Protein 3R3K (pdb70)

Sequence (87 aa):
GEELKAIAQELKAIAKKELKAIAELKAIAQGGELKAIAQELKAIAKELKAIAELKAIAQGGEELKAIAQELKAIAKELKAIAELKAIAQG

B-factor: mean 24.59, std 7.11, range [12.0, 58.03]

Radius of gyration: 14.92 Å; Cα contacts (8 Å, |Δi|>4): 87; chains: 3; bounding box: 23×16×44 Å

Solvent-accessible surface area: 6291 Å² total

Secondary structure (DSSP, 8-state):
-HHHHHHHHHHHHHHHHHHH--HHHHHH-/-HHHHHHHHHHHHHHHHHHH--HHHHH--/-HHHHHHHHHHHHHHHHHHH--HHHHHH-

Structure (mmCIF, N/CA/C/O backbone):
data_3R3K
#
_entry.id   3R3K
#
_cell.length_a   31.660
_cell.length_b   54.480
_cell.length_c   128.270
_cell.angle_alpha   90.00
_cell.angle_beta   90.00
_cell.angle_gamma   90.00
#
_symmetry.space_group_name_H-M   'I 2 2 2'
#
loop_
_entity.id
_entity.type
_entity.pdbx_description
1 polymer 'CChex-Phi22 helix'
2 non-polymer 'CHLORIDE ION'
3 non-polymer 'SODIUM ION'
4 non-polymer 1,2-ETHANEDIOL
5 water water
#
loop_
_atom_site.group_PDB
_atom_site.id
_atom_site.type_symbol
_atom_site.label_atom_id
_atom_site.label_alt_id
_atom_site.label_comp_id
_atom_site.label_asym_id
_atom_site.label_entity_id
_atom_site.label_seq_id
_atom_site.pdbx_PDB_ins_code
_atom_site.Cartn_x
_atom_site.Cartn_y
_atom_site.Cartn_z
_atom_site.occupancy
_atom_site.B_iso_or_equiv
_atom_site.auth_seq_id
_atom_site.auth_comp_id
_atom_site.auth_asym_id
_atom_site.auth_atom_id
_atom_site.pdbx_PDB_model_num
ATOM 4 N N . GLY A 1 2 ? -2.298 12.826 1.673 1.00 26.74 1 GLY A N 1
ATOM 5 C CA . GLY A 1 2 ? -2.310 11.390 1.465 1.00 30.04 1 GLY A CA 1
ATOM 6 C C . GLY A 1 2 ? -2.583 10.594 2.727 1.00 27.35 1 GLY A C 1
ATOM 7 O O . GLY A 1 2 ? -2.106 10.936 3.816 1.00 29.96 1 GLY A O 1
ATOM 8 N N . GLU A 1 3 ? -3.379 9.556 2.590 1.00 26.88 2 GLU A N 1
ATOM 9 C CA A GLU A 1 3 ? -3.671 8.704 3.744 0.50 28.70 2 GLU A CA 1
ATOM 10 C CA B GLU A 1 3 ? -3.679 8.687 3.703 0.50 28.69 2 GLU A CA 1
ATOM 11 C C . GLU A 1 3 ? -2.443 8.042 4.378 1.00 25.59 2 GLU A C 1
ATOM 12 O O . GLU A 1 3 ? -2.505 7.761 5.537 1.00 23.86 2 GLU A O 1
ATOM 23 N N . LEU A 1 4 ? -1.371 7.823 3.635 1.00 22.46 3 LEU A N 1
ATOM 24 C CA . LEU A 1 4 ? -0.147 7.226 4.189 1.00 25.14 3 LEU A CA 1
ATOM 25 C C . LEU A 1 4 ? 0.5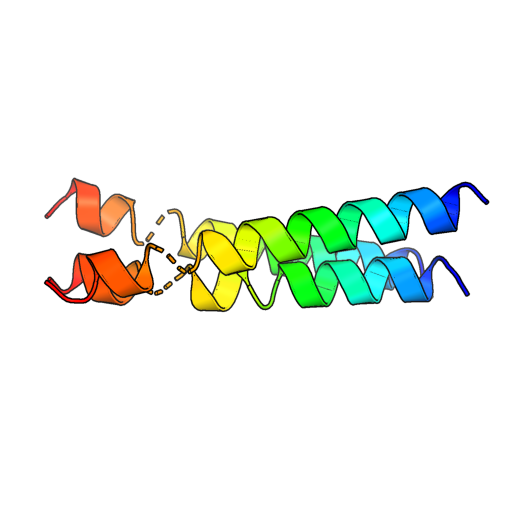67 8.197 5.127 1.00 27.22 3 LEU A C 1
ATOM 26 O O . LEU A 1 4 ? 1.123 7.792 6.152 1.00 24.31 3 LEU A O 1
ATOM 31 N N . LYS A 1 5 ? 0.520 9.475 4.814 1.00 26.50 4 LYS A N 1
ATOM 32 C CA . LYS A 1 5 ? 0.956 10.535 5.689 1.00 28.74 4 LYS A CA 1
ATOM 33 C C . LYS A 1 5 ? 0.021 10.661 6.886 1.00 26.60 4 LYS A C 1
ATOM 34 O O . LYS A 1 5 ? 0.450 10.936 7.958 1.00 24.88 4 LYS A O 1
ATOM 40 N N . ALA A 1 6 ? -1.253 10.414 6.678 1.00 23.27 5 ALA A N 1
ATOM 41 C CA . ALA A 1 6 ? -2.212 10.525 7.769 1.00 23.54 5 ALA A CA 1
ATOM 42 C C . ALA A 1 6 ? -1.966 9.419 8.796 1.00 22.52 5 ALA A C 1
ATOM 43 O O . ALA A 1 6 ? -2.064 9.640 10.000 1.00 21.67 5 ALA A O 1
ATOM 45 N N . ILE A 1 7 ? -1.632 8.234 8.296 1.00 22.80 6 ILE A N 1
ATOM 46 C CA . ILE A 1 7 ? -1.319 7.072 9.126 1.00 20.38 6 ILE A CA 1
ATOM 47 C C . ILE A 1 7 ? -0.071 7.304 9.984 1.00 19.99 6 ILE A C 1
ATOM 48 O O . ILE A 1 7 ? -0.092 7.054 11.179 1.00 18.31 6 ILE A O 1
ATOM 53 N N . ALA A 1 8 ? 1.011 7.787 9.369 1.00 21.60 7 ALA A N 1
ATOM 54 C CA . ALA A 1 8 ? 2.233 8.110 10.107 1.00 20.29 7 ALA A CA 1
ATOM 55 C C . ALA A 1 8 ? 1.980 9.131 11.215 1.00 21.99 7 ALA A C 1
ATOM 56 O O . ALA A 1 8 ? 2.554 9.026 12.296 1.00 20.95 7 ALA A O 1
ATOM 58 N N . GLN A 1 9 ? 1.125 10.117 10.933 1.00 20.35 8 GLN A N 1
ATOM 59 C CA . GLN A 1 9 ? 0.770 11.139 11.909 1.00 21.89 8 GLN A CA 1
ATOM 60 C C . GLN A 1 9 ? 0.001 10.587 13.116 1.00 20.67 8 GLN A C 1
ATOM 61 O O . GLN A 1 9 ? 0.229 11.017 14.250 1.00 20.90 8 GLN A O 1
ATOM 67 N N . GLU A 1 10 ? -0.933 9.671 12.871 1.00 19.63 9 GLU A N 1
ATOM 68 C CA . GLU A 1 10 ? -1.642 9.037 13.974 1.00 19.31 9 GLU A CA 1
ATOM 69 C C . GLU A 1 10 ? -0.677 8.196 14.811 1.00 18.27 9 GLU A C 1
ATOM 70 O O . GLU A 1 10 ? -0.836 8.111 16.027 1.00 18.01 9 GLU A O 1
ATOM 76 N N . LEU A 1 11 ? 0.313 7.581 14.157 1.00 16.65 10 LEU A N 1
ATOM 77 C CA . LEU A 1 11 ? 1.315 6.788 14.869 1.00 18.83 10 LEU A CA 1
ATOM 78 C C . LEU A 1 11 ? 2.164 7.680 15.779 1.00 19.05 10 LEU A C 1
ATOM 79 O O . LEU A 1 11 ? 2.449 7.323 16.908 1.00 16.91 10 LEU A O 1
ATOM 84 N N . LYS A 1 12 ? 2.569 8.834 15.263 1.00 18.12 11 LYS A N 1
ATOM 85 C CA . LYS A 1 12 ? 3.290 9.818 16.049 1.00 20.91 11 LYS A CA 1
ATOM 86 C C . LYS A 1 12 ? 2.448 10.257 17.257 1.00 18.50 11 LYS A C 1
ATOM 87 O O . LYS A 1 12 ? 2.974 10.470 18.353 1.00 20.11 11 LYS A O 1
ATOM 93 N N . ALA A 1 13 ? 1.136 10.371 17.066 1.00 19.46 12 ALA A N 1
ATOM 94 C CA . ALA A 1 13 ? 0.274 10.790 18.164 1.00 19.63 12 ALA A CA 1
ATOM 95 C C . ALA A 1 13 ? 0.172 9.676 19.212 1.00 21.67 12 ALA A C 1
ATOM 96 O O . ALA A 1 13 ? 0.076 9.941 20.422 1.00 21.64 12 ALA A O 1
ATOM 98 N N . ILE A 1 14 ? 0.216 8.428 18.745 1.00 19.09 13 ILE A N 1
ATOM 99 C CA . ILE A 1 14 ? 0.196 7.278 19.640 1.00 18.68 13 ILE A CA 1
ATOM 100 C C . ILE A 1 14 ? 1.486 7.246 20.480 1.00 17.77 13 ILE A C 1
ATOM 101 O O . ILE A 1 14 ? 1.442 6.977 21.675 1.00 15.36 13 ILE A O 1
ATOM 106 N N . ALA A 1 15 ? 2.619 7.554 19.842 1.00 17.91 14 ALA A N 1
ATOM 107 C CA . ALA A 1 15 ? 3.903 7.638 20.522 1.00 19.37 14 ALA A CA 1
ATOM 108 C C . ALA A 1 15 ? 3.876 8.721 21.613 1.00 18.44 14 ALA A C 1
ATOM 109 O O . ALA A 1 15 ? 4.406 8.524 22.713 1.00 18.20 14 ALA A O 1
ATOM 111 N N . LYS A 1 16 ? 3.245 9.854 21.309 1.00 20.43 15 LYS A N 1
ATOM 112 C CA A LYS A 1 16 ? 3.117 10.949 22.263 0.51 20.27 15 LYS A CA 1
ATOM 113 C CA B LYS A 1 16 ? 3.154 10.940 22.279 0.49 20.21 15 LYS A CA 1
ATOM 114 C C . LYS A 1 16 ? 2.387 10.487 23.514 1.00 19.10 15 LYS A C 1
ATOM 115 O O . LYS A 1 16 ? 2.800 10.775 24.632 1.00 21.09 15 LYS A O 1
ATOM 126 N N . GLU A 1 17 ? 1.279 9.779 23.319 1.00 16.54 16 GLU A N 1
ATOM 127 C CA . GLU A 1 17 ? 0.517 9.263 24.459 1.00 17.85 16 GLU A CA 1
ATOM 128 C C . GLU A 1 17 ? 1.308 8.231 25.296 1.00 16.92 16 GLU A C 1
ATOM 129 O O . GLU A 1 17 ? 1.160 8.175 26.505 1.00 14.56 16 GLU A O 1
ATOM 135 N N . LEU A 1 18 ? 2.120 7.406 24.646 1.00 16.34 17 LEU A N 1
ATOM 136 C CA . LEU A 1 18 ? 2.956 6.436 25.350 1.00 16.70 17 LEU A CA 1
ATOM 137 C C . LEU A 1 18 ? 4.042 7.146 26.181 1.00 16.33 17 LEU A C 1
ATOM 138 O O . LEU A 1 18 ? 4.424 6.701 27.269 1.00 16.57 17 LEU A O 1
ATOM 143 N N . LYS A 1 19 ? 4.513 8.264 25.653 1.00 17.60 18 LYS A N 1
ATOM 144 C CA . LYS A 1 19 ? 5.473 9.116 26.335 1.00 20.36 18 LYS A CA 1
ATOM 145 C C . LYS A 1 19 ? 4.870 9.589 27.672 1.00 18.50 18 LYS A C 1
ATOM 146 O O . LYS A 1 19 ? 5.498 9.497 28.728 1.00 15.00 18 LYS A O 1
ATOM 152 N N . ALA A 1 20 ? 3.636 10.084 27.612 1.00 16.17 19 ALA A N 1
ATOM 153 C CA . ALA A 1 20 ? 2.927 10.529 28.814 1.00 18.45 19 ALA A CA 1
ATOM 154 C C . ALA A 1 20 ? 2.669 9.370 29.812 1.00 20.11 19 ALA A C 1
ATOM 155 O O . ALA A 1 20 ? 2.768 9.543 31.043 1.00 19.36 19 ALA A O 1
ATOM 157 N N . ILE A 1 21 ? 2.348 8.190 29.283 1.00 17.90 20 ILE A N 1
ATOM 158 C CA . ILE A 1 21 ? 2.173 6.991 30.116 1.00 17.29 20 ILE A CA 1
ATOM 159 C C . ILE A 1 21 ? 3.485 6.584 30.836 1.00 16.30 20 ILE A C 1
ATOM 160 O O . ILE A 1 21 ? 3.481 6.206 32.008 1.00 15.94 20 ILE A O 1
ATOM 165 N N . ALA A 1 22 ? 4.609 6.712 30.148 1.00 17.73 21 ALA A N 1
ATOM 166 C CA . ALA A 1 22 ? 5.887 6.377 30.751 1.00 19.15 21 ALA A CA 1
ATOM 167 C C . ALA A 1 22 ? 6.243 7.351 31.897 1.00 18.98 21 ALA A C 1
ATOM 168 O O . ALA A 1 22 ? 6.754 6.942 32.953 1.00 17.01 21 ALA A O 1
ATOM 182 N N . GLU A 1 24 ? 4.025 9.096 33.809 1.00 19.23 23 GLU A N 1
ATOM 183 C CA . GLU A 1 24 ? 3.177 8.798 34.963 1.00 20.46 23 GLU A CA 1
ATOM 184 C C . GLU A 1 24 ? 3.619 7.548 35.745 1.00 19.53 23 GLU A C 1
ATOM 185 O O . GLU A 1 24 ? 3.570 7.537 36.980 1.00 18.66 23 GLU A O 1
ATOM 191 N N . LEU A 1 25 ? 4.045 6.506 35.024 1.00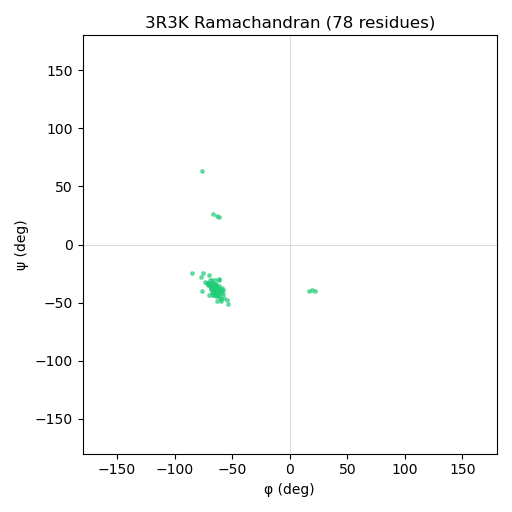 20.13 24 LEU A N 1
ATOM 192 C CA . LEU A 1 25 ? 4.564 5.298 35.659 1.00 18.08 24 LEU A CA 1
ATOM 193 C C . LEU A 1 25 ? 5.867 5.595 36.400 1.00 19.95 24 LEU A C 1
ATOM 194 O O . LEU A 1 25 ? 6.131 5.041 37.465 1.00 18.84 24 LEU A O 1
ATOM 199 N N . LYS A 1 26 ? 6.701 6.451 35.824 1.00 21.69 25 LYS A N 1
ATOM 200 C CA . LYS A 1 26 ? 7.920 6.855 36.513 1.00 21.52 25 LYS A CA 1
ATOM 201 C C . LYS A 1 26 ? 7.559 7.554 37.829 1.00 21.58 25 LYS A C 1
ATOM 202 O O . LYS A 1 26 ? 8.212 7.344 38.865 1.00 20.99 25 LYS A O 1
ATOM 208 N N . ALA A 1 27 ? 6.508 8.374 37.791 1.00 20.65 26 ALA A N 1
ATOM 209 C CA . ALA A 1 27 ? 6.011 9.033 39.002 1.00 23.20 26 ALA A CA 1
ATOM 210 C C . ALA A 1 27 ? 5.511 8.007 40.054 1.00 24.37 26 ALA A C 1
ATOM 211 O O . ALA A 1 27 ? 5.821 8.123 41.243 1.00 26.43 26 ALA A O 1
ATOM 213 N N . ILE A 1 28 ? 4.762 7.000 39.609 1.00 22.75 27 ILE A N 1
ATOM 214 C CA . ILE A 1 28 ? 4.319 5.913 40.487 1.00 21.98 27 ILE A CA 1
ATOM 215 C C . ILE A 1 28 ? 5.495 5.101 41.059 1.00 24.09 27 ILE A C 1
ATOM 216 O O . ILE A 1 28 ? 5.506 4.762 42.252 1.00 20.95 27 ILE A O 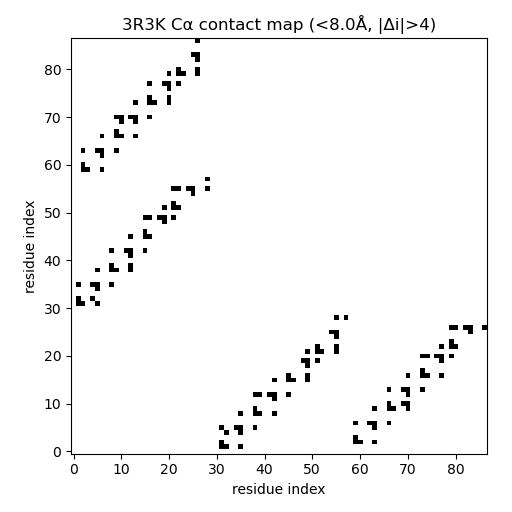1
ATOM 221 N N . ALA A 1 29 ? 6.499 4.823 40.231 1.00 21.76 28 ALA A N 1
ATOM 222 C CA . ALA A 1 29 ? 7.684 4.106 40.721 1.00 22.40 28 ALA A CA 1
ATOM 223 C C . ALA A 1 29 ? 8.388 4.900 41.824 1.00 26.52 28 ALA A C 1
ATOM 224 O O . ALA A 1 29 ? 9.020 4.314 42.720 1.00 28.63 28 ALA A O 1
ATOM 226 N N . GLN A 1 30 ? 8.282 6.231 41.747 1.00 27.63 29 GLN A N 1
ATOM 227 C CA . GLN A 1 30 ? 8.802 7.124 42.785 1.00 29.13 29 GLN A CA 1
ATOM 228 C C . GLN A 1 30 ? 7.902 7.132 44.028 1.00 30.91 29 GLN A C 1
ATOM 229 O O . GLN A 1 30 ? 8.360 7.419 45.130 1.00 33.16 29 GLN A O 1
ATOM 235 N N . GLY A 1 31 ? 6.628 6.797 43.844 1.00 31.97 30 GLY A N 1
ATOM 236 C CA . GLY A 1 31 ? 5.694 6.698 44.952 1.00 30.96 30 GLY A CA 1
ATOM 237 C C . GLY A 1 31 ? 6.098 7.543 46.144 1.00 39.09 30 GLY A C 1
ATOM 238 O O . GLY A 1 31 ? 7.188 7.380 46.695 1.00 42.54 30 GLY A O 1
ATOM 242 N N . GLY B 1 2 ? -11.670 5.778 1.922 1.00 34.00 1 GLY B N 1
ATOM 243 C CA . GLY B 1 2 ? -11.517 4.355 1.665 1.00 31.03 1 GLY B CA 1
ATOM 244 C C . GLY B 1 2 ? -10.778 3.600 2.770 1.00 32.99 1 GLY B C 1
ATOM 245 O O . GLY B 1 2 ? -10.875 3.939 3.945 1.00 30.53 1 GLY B O 1
ATOM 246 N N . GLU B 1 3 ? -10.031 2.575 2.378 1.00 30.73 2 GLU B N 1
ATOM 247 C CA . GLU B 1 3 ? -9.442 1.643 3.322 1.00 28.58 2 GLU B CA 1
ATOM 248 C C . GLU B 1 3 ? -8.234 2.183 4.127 1.00 24.44 2 GLU B C 1
ATOM 249 O O . GLU B 1 3 ? -8.019 1.789 5.267 1.00 24.47 2 GLU B O 1
ATOM 255 N N . LEU B 1 4 ? -7.449 3.066 3.531 1.00 26.39 3 LEU B N 1
ATOM 256 C CA . LEU B 1 4 ? -6.274 3.618 4.203 1.00 26.50 3 LEU B CA 1
ATOM 257 C C . LEU B 1 4 ? -6.760 4.659 5.198 1.00 25.20 3 LEU B C 1
ATOM 258 O O . LEU B 1 4 ? -6.157 4.903 6.245 1.00 24.35 3 LEU B O 1
ATOM 263 N N . LYS B 1 5 ? -7.892 5.245 4.861 1.00 24.43 4 LYS B N 1
ATOM 264 C CA . LYS B 1 5 ? -8.545 6.196 5.728 1.00 26.86 4 LYS B CA 1
ATOM 265 C C . LYS B 1 5 ? -9.117 5.482 6.944 1.00 26.62 4 LYS B C 1
ATOM 266 O O . LYS B 1 5 ? -8.994 5.968 8.078 1.00 25.91 4 LYS B O 1
ATOM 272 N N . ALA B 1 6 ? -9.745 4.332 6.707 1.00 21.70 5 ALA B N 1
ATOM 273 C CA . ALA B 1 6 ? -10.260 3.516 7.795 1.00 25.33 5 ALA B CA 1
ATOM 274 C C . ALA B 1 6 ? -9.142 3.054 8.751 1.00 25.02 5 ALA B C 1
ATOM 275 O O . ALA B 1 6 ? -9.338 3.019 9.967 1.00 25.09 5 ALA B O 1
ATOM 277 N N . ILE B 1 7 ? -7.981 2.695 8.198 1.00 25.39 6 ILE B N 1
ATOM 278 C CA . ILE B 1 7 ? -6.816 2.349 9.014 1.00 23.03 6 ILE B CA 1
ATOM 279 C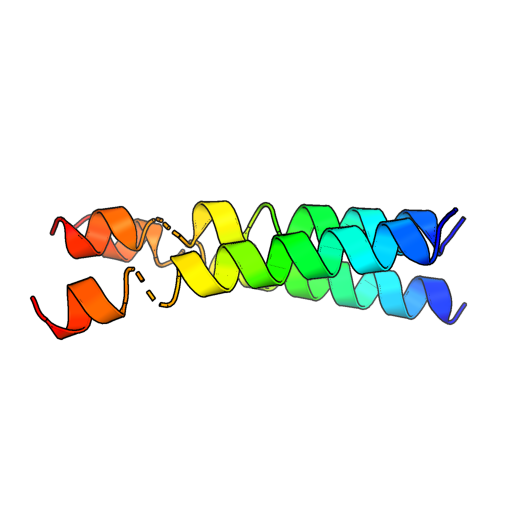 C . ILE B 1 7 ? -6.405 3.540 9.909 1.00 21.92 6 ILE B C 1
ATOM 280 O O . ILE B 1 7 ? -6.191 3.372 11.124 1.00 20.81 6 ILE B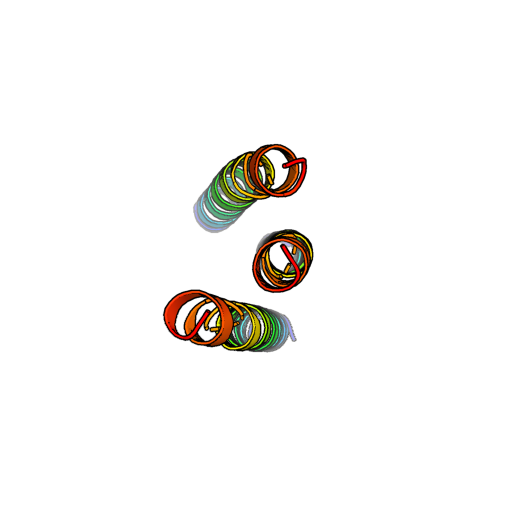 O 1
ATOM 285 N N . ALA B 1 8 ? -6.323 4.735 9.318 1.00 22.50 7 ALA B N 1
ATOM 286 C CA . ALA B 1 8 ? -5.957 5.940 10.070 1.00 21.34 7 ALA B CA 1
ATOM 287 C C . ALA B 1 8 ? -6.980 6.321 11.144 1.00 24.27 7 ALA B C 1
ATOM 288 O O . ALA B 1 8 ? -6.615 6.859 12.192 1.00 20.49 7 ALA B O 1
ATOM 290 N N . GLN B 1 9 ? -8.255 6.061 10.865 1.00 22.91 8 GLN B N 1
ATOM 291 C CA . GLN B 1 9 ? -9.318 6.401 11.790 1.00 23.27 8 GLN B CA 1
ATOM 292 C C . GLN B 1 9 ? -9.266 5.451 12.985 1.00 22.23 8 GLN B C 1
ATOM 293 O O . GLN B 1 9 ? -9.572 5.844 14.100 1.00 22.08 8 GLN B O 1
ATOM 299 N N . GLU B 1 10 ? -8.858 4.207 12.737 1.00 21.47 9 GLU B N 1
ATOM 300 C CA . GLU B 1 10 ? -8.636 3.238 13.806 1.00 20.54 9 GLU B CA 1
ATOM 301 C C . GLU B 1 10 ? -7.426 3.584 14.687 1.00 21.55 9 GLU B C 1
ATOM 302 O O . GLU B 1 10 ? -7.472 3.385 15.893 1.00 18.5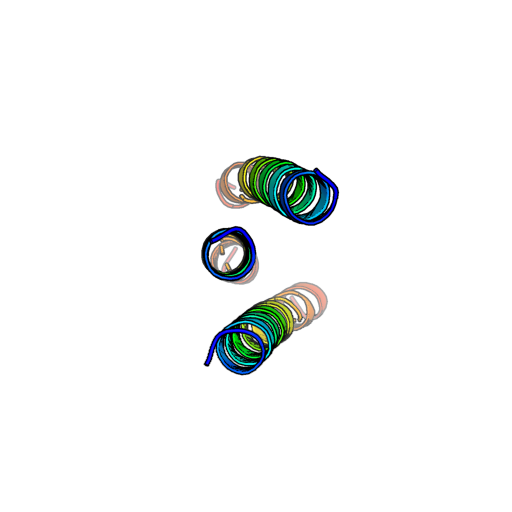1 9 GLU B O 1
ATOM 308 N N . LEU B 1 11 ? -6.354 4.106 14.084 1.00 20.88 10 LEU B N 1
ATOM 309 C CA . LEU B 1 11 ? -5.185 4.529 14.855 1.00 19.58 10 LEU B CA 1
ATOM 310 C C . LEU B 1 11 ? -5.540 5.730 15.742 1.00 19.89 10 LEU B C 1
ATOM 311 O O . LEU B 1 11 ? -5.048 5.864 16.856 1.00 18.98 10 LEU B O 1
ATOM 316 N N . LYS B 1 12 ? -6.430 6.584 15.250 1.00 19.96 11 LYS B N 1
ATOM 317 C CA . LYS B 1 12 ? -6.890 7.721 16.032 1.00 20.50 11 LYS B CA 1
ATOM 318 C C . LYS B 1 12 ? -7.726 7.259 17.239 1.00 20.42 11 LYS B C 1
ATOM 319 O O . LYS B 1 12 ? -7.605 7.798 18.341 1.00 21.08 11 LYS B O 1
ATOM 325 N N . ALA B 1 13 ? -8.579 6.258 17.028 1.00 19.04 12 ALA B N 1
ATOM 326 C CA . ALA B 1 13 ? -9.348 5.693 18.132 1.00 17.29 12 ALA B CA 1
ATOM 327 C C . ALA B 1 13 ? -8.399 5.074 19.165 1.00 21.41 12 ALA B C 1
ATOM 328 O O . ALA B 1 13 ? -8.621 5.184 20.381 1.00 22.64 12 ALA B O 1
ATOM 330 N N . ILE B 1 14 ? -7.336 4.430 18.677 1.00 18.15 13 ILE B N 1
ATOM 331 C CA . ILE B 1 14 ? -6.324 3.830 19.546 1.00 18.68 13 ILE B CA 1
ATOM 332 C C . ILE B 1 14 ? -5.607 4.896 20.377 1.00 17.63 13 ILE B C 1
ATOM 333 O O . ILE B 1 14 ? -5.377 4.696 21.570 1.00 14.23 13 ILE B O 1
ATOM 338 N N . ALA B 1 15 ? -5.255 6.020 19.732 1.00 18.71 14 ALA B N 1
ATOM 339 C CA . ALA B 1 15 ? -4.653 7.171 20.417 1.00 18.57 14 ALA B CA 1
ATOM 340 C C . ALA B 1 15 ? -5.597 7.705 21.511 1.00 19.84 14 ALA B C 1
ATOM 341 O O . ALA B 1 15 ? -5.166 8.021 22.633 1.00 18.38 14 ALA B O 1
ATOM 343 N N . LYS B 1 16 ? -6.882 7.785 21.186 1.00 19.49 15 LYS B N 1
ATOM 344 C CA . LYS B 1 16 ? -7.883 8.210 22.165 1.00 22.45 15 LYS B CA 1
ATOM 345 C C . LYS B 1 16 ? -7.904 7.314 23.410 1.00 17.85 15 LYS B C 1
ATOM 346 O O . LYS B 1 16 ? -8.030 7.807 24.524 1.00 17.28 15 LYS B O 1
ATOM 352 N N . GLU B 1 17 ? -7.817 5.999 23.218 1.00 19.55 16 GLU B N 1
ATOM 353 C CA . GLU B 1 17 ? -7.793 5.084 24.366 1.00 20.34 16 GLU B CA 1
ATOM 354 C C . GLU B 1 17 ? -6.537 5.281 25.221 1.00 17.43 16 GLU B C 1
ATOM 355 O O . GLU B 1 17 ? -6.591 5.230 26.443 1.00 17.83 16 GLU B O 1
ATOM 361 N N . LEU B 1 18 ? -5.415 5.523 24.563 1.00 18.10 17 LEU B N 1
ATOM 362 C CA . LEU B 1 18 ? -4.157 5.765 25.251 1.00 17.59 17 LEU B CA 1
ATOM 363 C C . LEU B 1 18 ? -4.173 7.057 26.088 1.00 18.94 17 LEU B C 1
ATOM 364 O O . LEU B 1 18 ? -3.554 7.106 27.154 1.00 16.57 17 LEU B O 1
ATOM 369 N N . LYS B 1 19 ? -4.879 8.083 25.608 1.00 19.19 18 LYS B N 1
ATOM 370 C CA . LYS B 1 19 ? -5.129 9.295 26.394 1.00 21.63 18 LYS B CA 1
ATOM 371 C C . LYS B 1 19 ? -5.828 8.967 27.716 1.00 18.92 18 LYS B C 1
ATOM 372 O O . LYS B 1 19 ? -5.494 9.497 28.774 1.00 18.91 18 LYS B O 1
ATOM 378 N N . ALA B 1 20 ? -6.845 8.128 27.649 1.00 17.76 19 ALA B N 1
ATOM 379 C CA . ALA B 1 20 ? -7.594 7.820 28.861 1.00 18.86 19 ALA B CA 1
ATOM 380 C C . ALA B 1 20 ? -6.683 7.032 29.825 1.00 18.15 19 ALA B C 1
ATOM 381 O O . ALA B 1 20 ? -6.700 7.249 31.032 1.00 19.40 19 ALA B O 1
ATOM 383 N N . ILE B 1 21 ? -5.856 6.147 29.281 1.00 17.80 20 ILE B N 1
ATOM 384 C CA . ILE B 1 21 ? -4.921 5.375 30.102 1.00 18.75 20 ILE B CA 1
ATOM 385 C C . ILE B 1 21 ? -3.895 6.292 30.790 1.00 17.28 20 ILE B C 1
ATOM 386 O O . ILE B 1 21 ? -3.558 6.112 31.984 1.00 15.18 20 ILE B O 1
ATOM 391 N N . ALA B 1 22 ? -3.412 7.286 30.047 1.00 16.00 21 ALA B N 1
ATOM 392 C CA . ALA B 1 22 ? -2.497 8.249 30.622 1.00 17.40 21 ALA B CA 1
ATOM 393 C C . ALA B 1 22 ? -3.191 9.037 31.750 1.00 20.70 21 ALA B C 1
ATOM 394 O O . ALA B 1 22 ? -2.576 9.358 32.786 1.00 17.89 21 ALA B O 1
ATOM 408 N N . GLU B 1 24 ? -5.912 8.033 33.709 1.00 20.46 23 GLU B N 1
ATOM 409 C CA . GLU B 1 24 ? -6.041 7.214 34.913 1.00 20.48 23 GLU B CA 1
ATOM 410 C C . GLU B 1 24 ? -4.702 7.022 35.650 1.00 21.16 23 GLU B C 1
ATOM 411 O O . GLU B 1 24 ? -4.647 7.064 36.873 1.00 20.54 23 GLU B O 1
ATOM 417 N N . LEU B 1 25 ? -3.624 6.820 34.906 1.00 23.67 24 LEU B N 1
ATOM 418 C CA . LEU B 1 25 ? -2.311 6.720 35.488 1.00 22.49 24 LEU B CA 1
ATOM 419 C C . LEU B 1 25 ? -1.918 8.003 36.218 1.00 23.78 24 LEU B C 1
ATOM 420 O O . LEU B 1 25 ? -1.263 7.945 37.232 1.00 24.61 24 LEU B O 1
ATOM 425 N N . LYS B 1 26 ? -2.327 9.144 35.704 1.00 22.66 25 LYS B N 1
ATOM 426 C CA . LYS B 1 26 ? -2.054 10.386 36.386 1.00 23.80 25 LYS B CA 1
ATOM 427 C C . LYS B 1 26 ? -2.780 10.413 37.730 1.00 25.48 25 LYS B C 1
ATOM 428 O O . LYS B 1 26 ? -2.232 10.844 38.713 1.00 22.42 25 LYS B O 1
ATOM 434 N N . ALA B 1 27 ? -4.017 9.945 37.737 1.00 24.46 26 ALA B N 1
ATOM 435 C CA . ALA B 1 27 ? -4.813 9.840 38.935 1.00 22.21 26 ALA B CA 1
ATOM 436 C C . ALA B 1 27 ? -4.177 8.912 39.988 1.00 25.93 26 ALA B C 1
ATOM 437 O O . ALA B 1 27 ? -4.095 9.255 41.139 1.00 28.48 26 ALA B O 1
ATOM 439 N N . ILE B 1 28 ? -3.712 7.750 39.563 1.00 23.81 27 ILE B N 1
ATOM 440 C CA . ILE B 1 28 ? -3.037 6.815 40.417 1.00 25.45 27 ILE B CA 1
ATOM 441 C C . ILE B 1 28 ? -1.730 7.400 40.947 1.00 25.53 27 ILE B C 1
ATOM 442 O O . ILE B 1 28 ? -1.418 7.217 42.084 1.00 27.09 27 ILE B O 1
ATOM 447 N N . ALA B 1 29 ? -1.002 8.137 40.120 1.00 25.29 28 ALA B N 1
ATOM 448 C CA . ALA B 1 29 ? 0.225 8.784 40.556 1.00 24.34 28 ALA B CA 1
ATOM 449 C C . ALA B 1 29 ? -0.078 9.780 41.665 1.00 28.74 28 ALA B C 1
ATOM 450 O O . ALA B 1 29 ? 0.727 10.007 42.525 1.00 30.44 28 ALA B O 1
ATOM 452 N N . GLN B 1 30 ? -1.265 10.351 41.642 1.00 28.69 29 GLN B N 1
ATOM 453 C CA . GLN B 1 30 ? -1.659 11.322 42.632 1.00 32.46 29 GLN B CA 1
ATOM 454 C C . GLN B 1 30 ? -1.999 10.578 43.952 1.00 35.79 29 GLN B C 1
ATOM 455 O O . GLN B 1 30 ? -3.100 10.584 44.436 1.00 41.37 29 GLN B O 1
ATOM 461 N N . GLY B 1 31 ? -1.004 9.917 44.524 1.00 39.08 30 GLY B N 1
ATOM 462 C CA . GLY B 1 31 ? -1.201 9.135 45.735 1.00 37.71 30 GLY B CA 1
ATOM 463 C C . GLY B 1 31 ? -1.178 9.891 47.047 1.00 44.56 30 GLY B C 1
ATOM 464 O O . GLY B 1 31 ? -2.103 9.806 47.847 1.00 49.40 30 GLY B O 1
ATOM 468 N N . GLY C 1 2 ? 10.419 7.811 1.754 1.00 28.90 1 GLY C N 1
ATOM 469 C CA . GLY C 1 2 ? 9.036 8.240 1.632 1.00 29.66 1 GLY C CA 1
ATOM 470 C C . GLY C 1 2 ? 8.131 7.838 2.798 1.00 30.12 1 GLY C C 1
ATOM 471 O O . GLY C 1 2 ? 8.546 7.821 3.958 1.00 27.62 1 GLY C O 1
ATOM 472 N N . GLU C 1 3 ? 6.898 7.552 2.467 1.00 29.09 2 GLU C N 1
ATOM 473 C CA A GLU C 1 3 ? 5.842 7.340 3.476 0.50 28.44 2 GLU C CA 1
ATOM 474 C CA B GLU C 1 3 ? 5.936 7.352 3.499 0.50 28.45 2 GLU C CA 1
ATOM 475 C C . GLU C 1 3 ? 5.845 6.002 4.212 1.00 26.66 2 GLU C C 1
ATOM 476 O O . GLU C 1 3 ? 5.462 5.971 5.352 1.00 24.35 2 GLU C O 1
ATOM 487 N N . LEU C 1 4 ? 6.236 4.937 3.531 1.00 26.74 3 LEU C N 1
ATOM 488 C CA . LEU C 1 4 ? 6.283 3.616 4.137 1.00 25.43 3 LEU C CA 1
ATOM 489 C C . LEU C 1 4 ? 7.407 3.572 5.162 1.00 27.22 3 LEU C C 1
ATOM 490 O O . LEU C 1 4 ? 7.316 2.863 6.175 1.00 23.70 3 LEU C O 1
ATOM 495 N N . LYS C 1 5 ? 8.450 4.357 4.906 1.00 25.59 4 LYS C N 1
ATOM 496 C CA . LYS C 1 5 ? 9.579 4.454 5.823 1.00 25.98 4 LYS C CA 1
ATOM 497 C C . LYS C 1 5 ? 9.220 5.310 7.028 1.00 24.61 4 LYS C C 1
ATOM 498 O O . LYS C 1 5 ? 9.577 4.984 8.163 1.00 23.90 4 LYS C O 1
ATOM 504 N N . ALA C 1 6 ? 8.493 6.397 6.783 1.00 21.11 5 ALA C N 1
ATOM 505 C CA . ALA C 1 6 ? 8.036 7.240 7.868 1.00 23.55 5 ALA C CA 1
ATOM 506 C C . ALA C 1 6 ? 7.170 6.409 8.832 1.00 22.04 5 ALA C C 1
ATOM 507 O O . ALA C 1 6 ? 7.249 6.569 10.051 1.00 22.46 5 ALA C O 1
ATOM 509 N N . ILE C 1 7 ? 6.352 5.518 8.279 1.00 21.58 6 ILE C N 1
ATOM 510 C CA . ILE C 1 7 ? 5.498 4.662 9.103 1.00 20.87 6 ILE C CA 1
ATOM 511 C C . ILE C 1 7 ? 6.319 3.734 9.987 1.00 19.63 6 ILE C C 1
ATOM 512 O O . ILE C 1 7 ? 6.001 3.575 11.164 1.00 18.07 6 ILE C O 1
ATOM 517 N N . ALA C 1 8 ? 7.371 3.135 9.416 1.00 18.44 7 ALA C N 1
ATOM 518 C CA . ALA C 1 8 ? 8.253 2.231 10.156 1.00 20.01 7 ALA C CA 1
ATOM 519 C C . ALA C 1 8 ? 9.017 2.985 11.250 1.00 20.70 7 ALA C C 1
ATOM 520 O O . ALA C 1 8 ? 9.271 2.449 12.318 1.00 20.50 7 ALA C O 1
ATOM 522 N N . GLN C 1 9 ? 9.356 4.233 10.973 1.00 20.75 8 GLN C N 1
ATOM 523 C CA . GLN C 1 9 ? 10.067 5.067 11.926 1.00 22.68 8 GLN C CA 1
ATOM 524 C C . GLN C 1 9 ? 9.229 5.355 13.162 1.00 22.02 8 GLN C C 1
ATOM 525 O O . GLN C 1 9 ? 9.752 5.339 14.278 1.00 20.57 8 GLN C O 1
ATOM 531 N N . GLU C 1 10 ? 7.949 5.654 12.959 1.00 19.13 9 GLU C N 1
ATOM 532 C CA . GLU C 1 10 ? 7.036 5.874 14.081 1.00 22.60 9 GLU C CA 1
ATOM 533 C C . GLU C 1 10 ? 6.762 4.589 14.875 1.00 19.33 9 GLU C C 1
ATOM 534 O O . GLU C 1 10 ? 6.577 4.636 16.084 1.00 18.91 9 GLU C O 1
ATOM 540 N N . LEU C 1 11 ? 6.739 3.444 14.201 1.00 20.49 10 LEU C N 1
ATOM 541 C CA . LEU C 1 11 ? 6.589 2.175 14.919 1.00 19.96 10 LEU C CA 1
ATOM 542 C C . LEU C 1 11 ? 7.822 1.950 15.817 1.00 20.15 10 LEU C C 1
ATOM 543 O O . LEU C 1 11 ? 7.686 1.538 16.968 1.00 19.40 10 LEU C O 1
ATOM 548 N N . LYS C 1 12 ? 9.000 2.286 15.298 1.00 19.83 11 LYS C N 1
ATOM 549 C CA . LYS C 1 12 ? 10.231 2.295 16.086 1.00 22.64 11 LYS C CA 1
ATOM 550 C C . LYS C 1 12 ? 10.074 3.139 17.335 1.00 18.63 11 LYS C C 1
ATOM 551 O O . LYS C 1 12 ? 10.390 2.693 18.426 1.00 17.98 11 LYS C O 1
ATOM 557 N N . ALA C 1 13 ? 9.607 4.376 17.169 1.00 19.38 12 ALA C N 1
ATOM 558 C CA . ALA C 1 13 ? 9.442 5.295 18.294 1.00 18.25 12 ALA C CA 1
ATOM 559 C C . ALA C 1 13 ? 8.372 4.812 19.306 1.00 18.49 12 ALA C C 1
ATOM 560 O O . ALA C 1 13 ? 8.458 5.085 20.512 1.00 17.77 12 ALA C O 1
ATOM 562 N N . ILE C 1 14 ? 7.368 4.096 18.814 1.00 17.48 13 ILE C N 1
ATOM 563 C CA . ILE C 1 14 ? 6.379 3.455 19.692 1.00 14.62 13 ILE C CA 1
ATOM 564 C C . ILE C 1 14 ? 6.979 2.303 20.533 1.00 16.53 13 ILE C C 1
ATOM 565 O O . ILE C 1 14 ? 6.714 2.210 21.747 1.00 13.26 13 ILE C O 1
ATOM 570 N N . ALA C 1 15 ? 7.802 1.451 19.897 1.00 16.29 14 ALA C N 1
ATOM 571 C CA . ALA C 1 15 ? 8.487 0.362 20.606 1.00 19.15 14 ALA C CA 1
ATOM 572 C C . ALA C 1 15 ? 9.439 0.911 21.694 1.00 18.06 14 ALA C C 1
ATOM 573 O O . ALA C 1 15 ? 9.560 0.355 22.789 1.00 18.27 14 ALA C O 1
ATOM 575 N N . LYS C 1 16 ? 10.074 2.020 21.389 1.00 17.61 15 LYS C N 1
ATOM 576 C CA . LYS C 1 16 ? 10.959 2.674 22.301 1.00 19.55 15 LYS C CA 1
ATOM 577 C C . LYS C 1 16 ? 10.247 3.198 23.562 1.00 20.43 15 LYS C C 1
ATOM 578 O O . LYS C 1 16 ? 10.728 3.077 24.653 1.00 16.45 15 LYS C O 1
ATOM 584 N N . GLU C 1 17 ? 9.052 3.703 23.389 1.00 17.78 16 GLU C N 1
ATOM 585 C CA . GLU C 1 17 ? 8.263 4.179 24.514 1.00 18.96 16 GLU C CA 1
ATOM 586 C C . GLU C 1 17 ? 7.763 3.012 25.379 1.00 17.87 16 GLU C C 1
ATOM 587 O O . GLU C 1 17 ? 7.649 3.122 26.611 1.00 16.72 16 GLU C O 1
ATOM 593 N N . LEU C 1 18 ? 7.456 1.913 24.711 1.00 16.33 17 LEU C N 1
ATOM 594 C CA . LEU C 1 18 ? 6.962 0.723 25.369 1.00 18.95 17 LEU C CA 1
ATOM 595 C C . LEU C 1 18 ? 8.080 0.054 26.194 1.00 18.22 17 LEU C C 1
ATOM 596 O O . LEU C 1 18 ? 7.825 -0.539 27.245 1.00 14.56 17 LEU C O 1
ATOM 601 N N . LYS C 1 19 ? 9.309 0.145 25.700 1.00 19.02 18 LYS C N 1
ATOM 602 C CA . LYS C 1 19 ? 10.456 -0.373 26.438 1.00 19.15 18 LYS C CA 1
ATOM 603 C C . LYS C 1 19 ? 10.631 0.429 27.726 1.00 18.24 18 LYS C C 1
ATOM 604 O O . LYS C 1 19 ? 10.889 -0.137 28.791 1.00 18.23 18 LYS C O 1
ATOM 610 N N . ALA C 1 20 ? 10.475 1.747 27.633 1.00 17.01 19 ALA C N 1
ATOM 611 C CA . ALA C 1 20 ? 10.581 2.576 28.822 1.00 19.24 19 ALA C CA 1
ATOM 612 C C . ALA C 1 20 ? 9.398 2.300 29.783 1.00 18.60 19 ALA C C 1
ATOM 613 O O . ALA C 1 20 ? 9.536 2.395 30.999 1.00 18.17 19 ALA C O 1
ATOM 615 N N . ILE C 1 21 ? 8.245 1.942 29.239 1.00 16.69 20 ILE C N 1
ATOM 616 C CA . ILE C 1 21 ? 7.125 1.555 30.084 1.00 16.97 20 ILE C CA 1
ATOM 617 C C . ILE C 1 21 ? 7.462 0.259 30.845 1.00 15.84 20 ILE C C 1
ATOM 618 O O . ILE C 1 21 ? 7.245 0.169 32.059 1.00 15.72 20 ILE C O 1
ATOM 623 N N . ALA C 1 22 ? 8.075 -0.696 30.144 1.00 15.57 21 ALA C N 1
ATOM 624 C CA . ALA C 1 22 ? 8.423 -1.970 30.742 1.00 16.25 21 ALA C CA 1
ATOM 625 C C . ALA C 1 22 ? 9.402 -1.778 31.914 1.00 19.45 21 ALA C C 1
ATOM 626 O O . ALA C 1 22 ? 9.265 -2.409 32.974 1.00 20.30 21 ALA C O 1
ATOM 640 N N . GLU C 1 24 ? 9.836 1.039 33.771 1.00 20.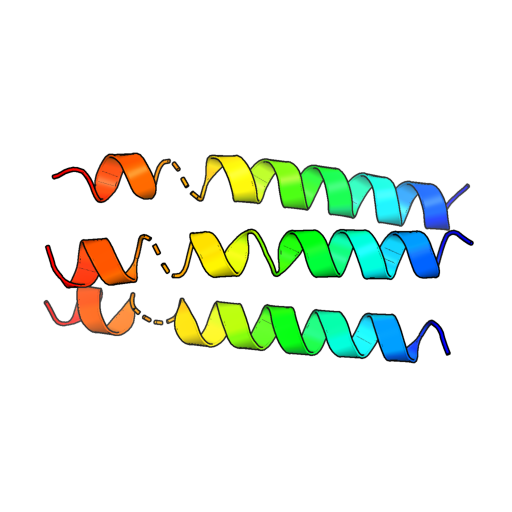12 23 GLU C N 1
ATOM 641 C CA . GLU C 1 24 ? 9.162 1.630 34.921 1.00 21.05 23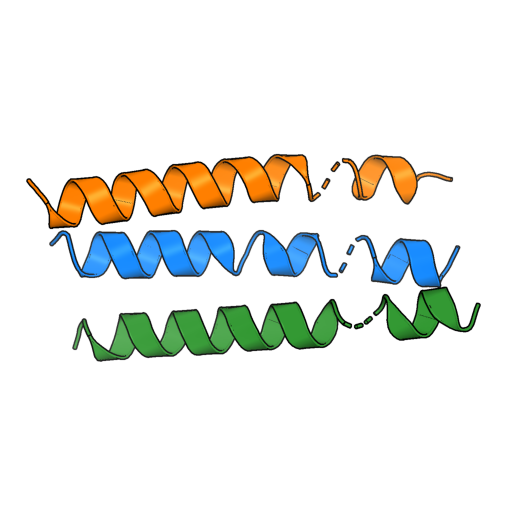 GLU C CA 1
ATOM 642 C C . GLU C 1 24 ? 8.368 0.567 35.718 1.00 21.61 23 GLU C C 1
ATOM 643 O O . GLU C 1 24 ? 8.355 0.590 36.949 1.00 21.04 23 GLU C O 1
ATOM 649 N N . LEU C 1 25 ? 7.713 -0.352 35.005 1.00 19.79 24 LEU C N 1
ATOM 650 C CA . LEU C 1 25 ? 6.946 -1.411 35.653 1.00 20.19 24 LEU C CA 1
ATOM 651 C C . LEU C 1 25 ? 7.859 -2.403 36.394 1.00 23.71 24 LEU C C 1
ATOM 652 O O . LEU C 1 25 ? 7.507 -2.906 37.456 1.00 20.26 24 LEU C O 1
ATOM 657 N N . LYS C 1 26 ? 9.029 -2.683 35.832 1.00 22.32 25 LYS C N 1
ATOM 658 C CA . LYS C 1 26 ? 9.972 -3.535 36.523 1.00 24.47 25 LYS C CA 1
ATOM 659 C C . LYS C 1 26 ? 10.425 -2.858 37.825 1.00 28.11 25 LYS C C 1
ATOM 660 O O . LYS C 1 26 ? 10.474 -3.493 38.885 1.00 27.63 25 LYS C O 1
ATOM 666 N N . ALA C 1 27 ? 10.736 -1.563 37.750 1.00 28.52 26 ALA C N 1
ATOM 667 C CA . ALA C 1 27 ? 11.043 -0.803 38.960 1.00 29.82 26 ALA C CA 1
ATOM 668 C C . ALA C 1 27 ? 9.905 -0.939 39.983 1.00 29.34 26 ALA C C 1
ATOM 669 O O . ALA C 1 27 ? 10.160 -1.227 41.159 1.00 31.56 26 ALA C O 1
ATOM 671 N N . ILE C 1 28 ? 8.657 -0.761 39.536 1.00 27.44 27 ILE C N 1
ATOM 672 C CA . ILE C 1 28 ? 7.504 -0.887 40.438 1.00 25.28 27 ILE C CA 1
ATOM 673 C C . ILE C 1 28 ? 7.349 -2.310 40.998 1.00 30.07 27 ILE C C 1
ATOM 674 O O . ILE C 1 28 ? 6.935 -2.502 42.147 1.00 30.20 27 ILE C O 1
ATOM 679 N N . ALA C 1 29 ? 7.667 -3.308 40.177 1.00 28.80 28 ALA C N 1
ATOM 680 C CA . ALA C 1 29 ? 7.556 -4.693 40.608 1.00 27.57 28 ALA C CA 1
ATOM 681 C C . ALA C 1 29 ? 8.630 -5.000 41.653 1.00 35.59 28 ALA C C 1
ATOM 682 O O . ALA C 1 29 ? 8.456 -5.867 42.516 1.00 34.78 28 ALA C O 1
ATOM 684 N N . GLN C 1 30 ? 9.731 -4.260 41.592 1.00 33.96 29 GLN C N 1
ATOM 685 C CA . GLN C 1 30 ? 10.792 -4.407 42.585 1.00 35.65 29 GLN C CA 1
ATOM 686 C C . GLN C 1 30 ? 10.540 -3.576 43.853 1.00 37.96 29 GLN C C 1
ATOM 687 O O . GLN C 1 30 ? 11.038 -3.905 44.927 1.00 43.57 29 GLN C O 1
ATOM 693 N N . GLY C 1 31 ? 9.759 -2.509 43.728 1.00 37.00 30 GLY C N 1
ATOM 694 C CA . GLY C 1 31 ? 9.447 -1.663 44.868 1.00 35.00 30 GLY C CA 1
ATOM 695 C C . GLY C 1 31 ? 8.641 -0.434 44.488 1.00 42.09 30 GLY C C 1
ATOM 696 O O . GLY C 1 31 ? 7.467 -0.537 44.129 1.00 42.02 30 GLY C O 1
#

Foldseek 3Di:
DVVVVVVVVVVVVVVVVVVVVVVVVVVVD/DVVVVVVVVVVVVVVVVVVVVVVVVVVVD/DPVVVVVVVVVVVVVVVVVVVVVVVVVVD